Protein AF-A0A7M4A2I0-F1 (afdb_monomer_lite)

Foldseek 3Di:
DLVVCVVVPDPFAEAEDADPVCPPVNVVVVVVRGVYYAYDPPDDDPRNPHDCVVVVVVVVQVVQVVVVHHDDDD

Radius of gyration: 17.89 Å; chains: 1; bounding box: 38×34×44 Å

Sequence (74 aa):
AAEALRSQGAVQVHAACSHGLFTGGAIARLLRYVDGVHATGSLPNARDVISGGPALARGVVEVLAALGLSLNES

pLDDT: mean 92.94, std 6.84, range [55.59, 97.81]

Secondary structure (DSSP, 8-state):
-HHHHHHTT-S--EEEES----TTTHHHHHTTT-SEEEEBTTS-STT--B--HHHHHHHHHHHHHHTT------

Structure (mmCIF, N/CA/C/O backbone):
data_AF-A0A7M4A2I0-F1
#
_entry.id   AF-A0A7M4A2I0-F1
#
loop_
_atom_site.group_PDB
_atom_site.id
_atom_site.type_symbol
_atom_site.label_atom_id
_atom_site.label_alt_id
_atom_site.label_comp_id
_atom_site.label_asym_id
_atom_site.label_entity_id
_atom_site.label_seq_id
_atom_site.pdbx_PDB_ins_code
_atom_site.Cartn_x
_atom_site.Cartn_y
_atom_site.Cartn_z
_atom_site.occupancy
_atom_site.B_iso_or_equiv
_atom_site.auth_seq_id
_atom_site.auth_comp_id
_atom_site.auth_asym_id
_atom_site.auth_atom_id
_atom_site.pdbx_PDB_model_num
ATOM 1 N N . ALA A 1 1 ? -6.303 13.211 9.778 1.00 87.25 1 ALA A N 1
ATOM 2 C CA . ALA A 1 1 ? -6.752 13.016 8.380 1.00 87.25 1 ALA A CA 1
ATOM 3 C C . ALA A 1 1 ? -8.008 12.150 8.317 1.00 87.25 1 ALA A C 1
ATOM 5 O O . ALA A 1 1 ? -9.047 12.670 7.945 1.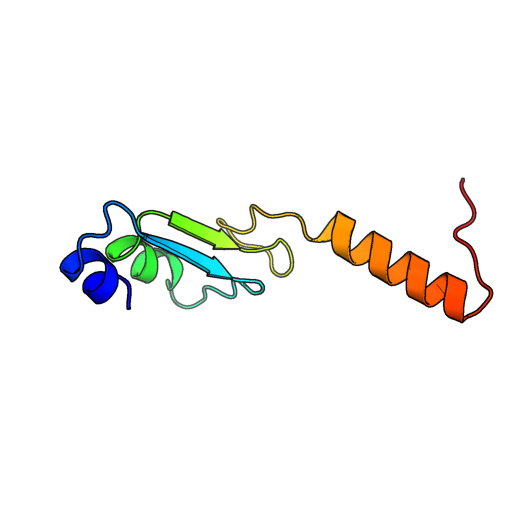00 87.25 1 ALA A O 1
ATOM 6 N N . ALA A 1 2 ? -7.957 10.880 8.738 1.00 95.12 2 ALA A N 1
ATOM 7 C CA . ALA A 1 2 ? -9.118 9.985 8.682 1.00 95.12 2 ALA A CA 1
ATOM 8 C C . ALA A 1 2 ? -10.343 10.486 9.473 1.00 95.12 2 ALA A C 1
ATOM 10 O O . ALA A 1 2 ? -11.451 10.487 8.949 1.00 95.12 2 ALA A O 1
ATOM 11 N N . GLU A 1 3 ? -10.144 11.001 10.690 1.00 94.94 3 GLU A N 1
ATOM 12 C CA . GLU A 1 3 ? -11.234 11.588 11.488 1.00 94.94 3 GLU A CA 1
ATOM 13 C C . GLU A 1 3 ? -11.869 12.808 10.814 1.00 94.94 3 GLU A C 1
ATOM 15 O O . GLU A 1 3 ? -13.083 12.955 10.852 1.00 94.94 3 GLU A O 1
ATOM 20 N N . ALA A 1 4 ? -11.070 13.638 10.135 1.00 97.31 4 ALA A N 1
ATOM 21 C CA . ALA A 1 4 ? -11.579 14.794 9.400 1.00 97.31 4 ALA A CA 1
ATOM 22 C C . ALA A 1 4 ? -12.435 14.374 8.194 1.00 97.31 4 ALA A C 1
ATOM 24 O O . ALA A 1 4 ? -13.466 14.981 7.931 1.00 97.31 4 ALA A O 1
ATOM 25 N N . LEU A 1 5 ? -12.045 13.306 7.487 1.00 96.81 5 LEU A N 1
ATOM 26 C CA . LEU A 1 5 ? -12.866 12.735 6.415 1.00 96.81 5 LEU A CA 1
ATOM 27 C C . LEU A 1 5 ? -14.199 12.214 6.973 1.00 96.81 5 LEU A C 1
ATOM 29 O O . LEU A 1 5 ? -15.255 12.510 6.420 1.00 96.81 5 LEU A O 1
ATOM 33 N N . ARG A 1 6 ? -14.171 11.501 8.109 1.00 95.88 6 ARG A N 1
ATOM 34 C CA . ARG A 1 6 ? -15.393 11.020 8.778 1.00 95.88 6 ARG A CA 1
ATOM 35 C C . ARG A 1 6 ? -16.288 12.165 9.244 1.00 95.88 6 ARG A C 1
ATOM 37 O O . ARG A 1 6 ? -17.490 12.121 9.004 1.00 95.88 6 ARG A O 1
ATOM 44 N N . SER A 1 7 ? -15.726 13.212 9.848 1.00 97.06 7 SER A N 1
ATOM 45 C CA . SER A 1 7 ? -16.507 14.376 10.288 1.00 97.06 7 SER A CA 1
ATOM 46 C C . SER A 1 7 ? -17.131 15.151 9.123 1.00 97.06 7 SER A C 1
ATOM 48 O O . SER A 1 7 ? -18.064 15.916 9.332 1.00 97.06 7 SER A O 1
ATOM 50 N N . GLN A 1 8 ? -16.628 14.956 7.901 1.00 97.62 8 GLN A N 1
ATOM 51 C CA . GLN A 1 8 ? -17.168 15.522 6.660 1.00 97.62 8 GLN A CA 1
ATOM 52 C C . GLN A 1 8 ? -18.150 14.577 5.944 1.00 97.62 8 GLN A C 1
ATOM 54 O O . GLN A 1 8 ? -18.543 14.842 4.812 1.00 97.62 8 GLN A O 1
ATOM 59 N N . GLY A 1 9 ? -18.566 13.485 6.595 1.00 97.62 9 GLY A N 1
ATOM 60 C CA . GLY A 1 9 ? -19.584 12.569 6.078 1.00 97.62 9 GLY A CA 1
ATOM 61 C C . GLY A 1 9 ? -19.041 11.359 5.317 1.00 97.62 9 GLY A C 1
ATOM 62 O O . GLY A 1 9 ? -19.828 10.634 4.711 1.00 97.62 9 GLY A O 1
ATOM 63 N N . ALA A 1 10 ? -17.728 11.100 5.339 1.00 97.44 10 ALA A N 1
ATOM 64 C CA . ALA A 1 1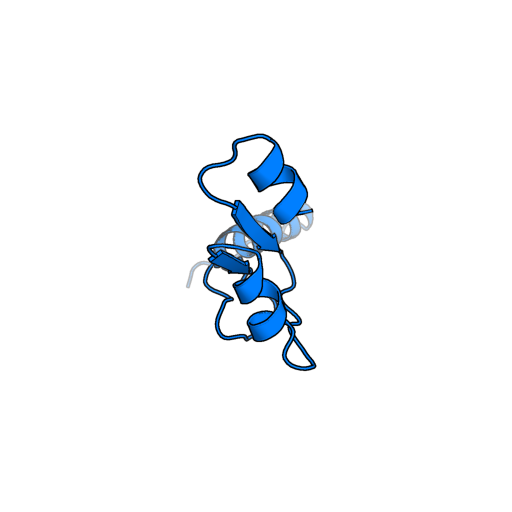0 ? -17.188 9.883 4.736 1.00 97.44 10 ALA A CA 1
ATOM 65 C C . ALA A 1 10 ? -17.698 8.630 5.471 1.00 97.44 10 ALA A C 1
ATOM 67 O O . ALA A 1 10 ? -17.477 8.465 6.672 1.00 97.44 10 ALA A O 1
ATOM 68 N N . VAL A 1 11 ? -18.340 7.727 4.722 1.00 97.75 11 VAL A N 1
ATOM 69 C CA . VAL A 1 11 ? -18.870 6.449 5.233 1.00 97.75 11 VAL A CA 1
ATOM 70 C C . VAL A 1 11 ? -17.738 5.480 5.581 1.00 97.75 11 VAL A C 1
ATOM 72 O O . VAL A 1 11 ? -17.823 4.756 6.570 1.00 97.75 11 VAL A O 1
ATOM 75 N N . GLN A 1 12 ? -16.664 5.492 4.787 1.00 97.81 12 GLN A N 1
ATOM 76 C CA . GLN A 1 12 ? -15.470 4.674 4.982 1.00 97.81 12 GLN A CA 1
ATOM 77 C C . GLN A 1 12 ? -14.216 5.458 4.599 1.00 97.81 12 GLN A C 1
ATOM 79 O O . GLN A 1 12 ? -14.238 6.322 3.720 1.00 97.81 12 GLN A O 1
ATOM 84 N N . VAL A 1 13 ? -13.107 5.136 5.254 1.00 97.75 13 VAL A N 1
ATOM 85 C CA . VAL A 1 13 ? -11.787 5.706 5.010 1.00 97.75 13 VAL A CA 1
ATOM 86 C C . VAL A 1 13 ? -10.781 4.571 4.895 1.00 97.75 13 VAL A C 1
ATOM 88 O O . VAL A 1 13 ? -10.561 3.826 5.844 1.00 97.75 13 VAL A O 1
ATOM 91 N N . HIS A 1 14 ? -10.117 4.483 3.747 1.00 97.12 14 HIS A N 1
ATOM 92 C CA . HIS A 1 14 ? -9.065 3.506 3.484 1.00 97.12 14 HIS A CA 1
ATOM 93 C C . HIS A 1 14 ? -7.742 4.230 3.250 1.00 97.12 14 HIS A C 1
ATOM 95 O O . HIS A 1 14 ? -7.685 5.215 2.513 1.00 97.12 14 HIS A O 1
ATOM 101 N N . ALA A 1 15 ? -6.674 3.742 3.875 1.00 95.88 15 ALA A N 1
ATOM 102 C CA . ALA A 1 15 ? -5.324 4.218 3.621 1.00 95.88 15 ALA A CA 1
ATOM 103 C C . ALA A 1 15 ? -4.640 3.318 2.588 1.00 95.88 15 ALA A C 1
ATOM 105 O O . ALA A 1 15 ? -4.667 2.093 2.709 1.00 95.88 15 ALA A O 1
ATOM 106 N N . ALA A 1 16 ? -3.983 3.928 1.606 1.00 95.75 16 ALA A N 1
ATOM 107 C CA . ALA A 1 16 ? -3.137 3.229 0.650 1.00 95.75 16 ALA A CA 1
ATOM 108 C C . ALA A 1 16 ? -1.744 3.866 0.609 1.00 95.75 16 ALA A C 1
ATOM 110 O O . ALA A 1 16 ? -1.620 5.088 0.704 1.00 95.75 16 ALA A O 1
ATOM 111 N N . CYS A 1 17 ? -0.695 3.057 0.471 1.00 94.88 17 CYS A N 1
ATOM 112 C CA . CYS A 1 17 ? 0.670 3.554 0.301 1.00 94.88 17 CYS A CA 1
ATOM 113 C C . CYS A 1 17 ? 1.513 2.634 -0.590 1.00 94.88 17 CYS A C 1
ATOM 115 O O . CYS A 1 17 ? 1.253 1.442 -0.707 1.00 94.88 17 CYS A O 1
ATOM 117 N N . SER A 1 18 ? 2.563 3.176 -1.206 1.00 93.88 18 SER A N 1
ATOM 118 C CA . SER A 1 18 ? 3.528 2.351 -1.943 1.00 93.88 18 SER A CA 1
ATOM 119 C C . SER A 1 18 ? 4.411 1.558 -0.978 1.00 93.88 18 SER A C 1
ATOM 121 O O . SER A 1 18 ? 4.531 0.345 -1.081 1.00 93.88 18 SER A O 1
ATOM 123 N N . HIS A 1 19 ? 4.998 2.233 0.012 1.00 92.56 19 HIS A N 1
ATOM 124 C CA . HIS A 1 19 ? 5.993 1.640 0.905 1.00 92.56 19 HIS A CA 1
ATOM 125 C C . HIS A 1 19 ? 5.432 1.466 2.317 1.00 92.56 19 HIS A C 1
ATOM 127 O O . HIS A 1 19 ? 5.525 2.354 3.167 1.00 92.56 19 HIS A O 1
ATOM 133 N N . GLY A 1 20 ? 4.835 0.302 2.568 1.00 92.19 20 GLY A N 1
ATOM 134 C CA . GLY A 1 20 ? 4.264 -0.072 3.861 1.00 92.19 20 GLY A CA 1
ATOM 135 C C . GLY A 1 20 ? 5.311 -0.462 4.907 1.00 92.19 20 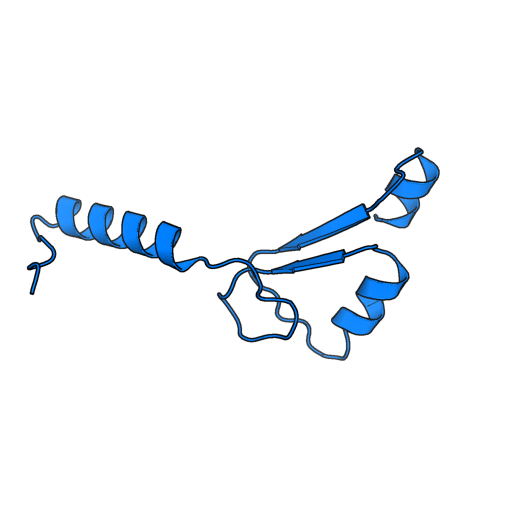GLY A C 1
ATOM 136 O O . GLY A 1 20 ? 5.339 -1.609 5.333 1.00 92.19 20 GLY A O 1
ATOM 137 N N . LEU A 1 21 ? 6.176 0.468 5.335 1.00 95.44 21 LEU A N 1
ATOM 138 C CA . LEU A 1 21 ? 7.252 0.169 6.299 1.00 95.44 21 LEU A CA 1
ATOM 139 C C . LEU A 1 21 ? 6.718 -0.358 7.645 1.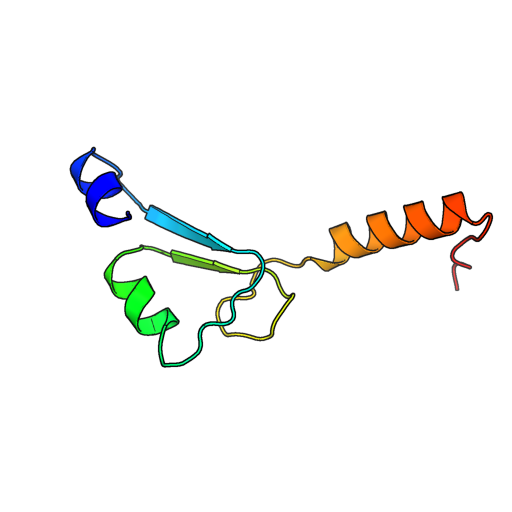00 95.44 21 LEU A C 1
ATOM 141 O O . LEU A 1 21 ? 7.295 -1.260 8.237 1.00 95.44 21 LEU A O 1
ATOM 145 N N . PHE A 1 22 ? 5.617 0.223 8.124 1.00 93.25 22 PHE A N 1
ATOM 146 C CA . PHE A 1 22 ? 4.790 -0.261 9.238 1.00 93.25 22 PHE A CA 1
ATOM 147 C C . PHE A 1 22 ? 5.494 -0.741 10.529 1.00 93.25 22 PHE A C 1
ATOM 149 O O . PHE A 1 22 ? 4.941 -1.541 11.288 1.00 93.25 22 PHE A O 1
ATOM 156 N N . THR A 1 23 ? 6.671 -0.207 10.842 1.00 93.69 23 THR A N 1
ATOM 157 C CA . THR A 1 23 ? 7.425 -0.534 12.059 1.00 93.69 23 THR A CA 1
ATOM 158 C C . THR A 1 23 ? 6.757 0.015 13.328 1.00 93.69 23 THR A C 1
ATOM 160 O O . THR A 1 23 ? 5.836 0.833 13.276 1.00 93.69 23 THR A O 1
ATOM 163 N N . GLY A 1 24 ? 7.189 -0.462 14.503 1.00 94.00 24 GLY A N 1
ATOM 164 C CA . GLY A 1 24 ? 6.738 0.076 15.796 1.00 94.00 24 GLY A CA 1
ATOM 165 C C . GLY A 1 24 ? 5.227 -0.036 16.037 1.00 94.00 24 GLY A C 1
ATOM 166 O O . GLY A 1 24 ? 4.623 0.856 16.630 1.00 94.00 24 GLY A O 1
ATOM 167 N N . GLY A 1 25 ? 4.588 -1.090 15.517 1.00 93.50 25 GLY A N 1
ATOM 168 C CA . GLY A 1 25 ? 3.143 -1.295 15.652 1.00 93.50 25 GLY A CA 1
ATOM 169 C C . GLY A 1 25 ? 2.290 -0.295 14.863 1.00 93.50 25 GLY A C 1
ATOM 170 O O . GLY A 1 25 ? 1.111 -0.111 15.178 1.00 93.50 25 GLY A O 1
ATOM 171 N N . ALA A 1 26 ? 2.848 0.364 13.842 1.00 93.94 26 ALA A N 1
ATOM 172 C CA . ALA A 1 26 ? 2.139 1.378 13.064 1.00 93.94 26 ALA A CA 1
ATOM 173 C C . ALA A 1 26 ? 0.837 0.862 12.424 1.00 93.94 26 ALA A C 1
ATOM 175 O O . ALA A 1 26 ? -0.151 1.592 12.444 1.00 93.94 26 ALA A O 1
ATOM 176 N N . ILE A 1 27 ? 0.775 -0.392 11.947 1.00 94.25 27 ILE A N 1
ATOM 177 C CA . ILE A 1 27 ? -0.482 -0.988 11.438 1.00 94.25 27 ILE A CA 1
ATOM 178 C C . ILE A 1 27 ? -1.577 -0.968 12.507 1.00 94.25 27 ILE A C 1
ATOM 180 O O . ILE A 1 27 ? -2.680 -0.496 12.244 1.00 94.25 27 ILE A O 1
ATOM 184 N N . ALA A 1 28 ? -1.277 -1.433 13.723 1.00 93.94 28 ALA A N 1
ATOM 185 C CA . ALA A 1 28 ? -2.256 -1.472 14.809 1.00 93.94 28 ALA A CA 1
ATOM 186 C C . ALA A 1 28 ? -2.735 -0.066 15.194 1.00 93.94 28 ALA A C 1
ATOM 188 O O . ALA A 1 28 ? -3.884 0.120 15.585 1.00 93.94 28 ALA A O 1
ATOM 189 N N . ARG A 1 29 ? -1.865 0.942 15.063 1.00 94.00 29 ARG A N 1
ATOM 190 C CA . ARG A 1 29 ? -2.239 2.345 15.264 1.00 94.00 29 ARG A CA 1
ATOM 191 C C . ARG A 1 29 ? -3.142 2.865 14.149 1.00 94.00 29 ARG A C 1
ATOM 193 O O . ARG A 1 29 ? -4.112 3.545 14.456 1.00 94.00 29 ARG A O 1
ATOM 200 N N . LEU A 1 30 ? -2.835 2.554 12.889 1.00 94.50 30 LEU A N 1
ATOM 201 C CA . LEU A 1 30 ? -3.612 2.991 11.725 1.00 94.50 30 LEU A CA 1
ATOM 202 C C . LEU A 1 30 ? -5.026 2.407 11.741 1.00 94.50 30 LEU A C 1
ATOM 204 O O . LEU A 1 30 ? -5.986 3.159 11.596 1.00 94.50 30 LEU A O 1
ATOM 208 N N . LEU A 1 31 ? -5.161 1.106 12.007 1.00 94.75 31 LEU A N 1
ATOM 209 C CA . LEU A 1 31 ? -6.448 0.397 12.029 1.00 94.75 31 LEU A CA 1
ATOM 210 C C . LEU A 1 31 ? -7.441 0.914 13.088 1.00 94.75 31 LEU A C 1
ATOM 212 O O . LEU A 1 31 ? -8.605 0.539 13.055 1.00 94.75 31 LEU A O 1
ATOM 216 N N . ARG A 1 32 ? -7.019 1.788 14.013 1.00 95.38 32 ARG A N 1
ATOM 217 C CA . ARG A 1 32 ? -7.944 2.482 14.928 1.00 95.38 32 ARG A CA 1
ATOM 218 C C . ARG A 1 32 ? -8.712 3.630 14.276 1.00 95.38 32 ARG A C 1
ATOM 220 O O . ARG A 1 32 ? -9.713 4.061 14.831 1.00 95.38 32 ARG A O 1
ATOM 227 N N . TYR A 1 33 ? -8.233 4.146 13.146 1.00 94.69 33 TYR A N 1
ATOM 228 C CA . TYR A 1 33 ? -8.777 5.352 12.514 1.00 94.69 33 TYR A CA 1
ATOM 229 C C . TYR A 1 33 ? -9.288 5.116 11.088 1.00 94.69 33 TYR A C 1
ATOM 231 O O . TYR A 1 33 ? -10.069 5.925 10.586 1.00 94.69 33 TYR A O 1
ATOM 239 N N . VAL A 1 34 ? -8.850 4.040 10.428 1.00 97.12 34 VAL A N 1
ATOM 240 C CA . VAL A 1 34 ? -9.225 3.693 9.048 1.00 97.12 34 VAL A CA 1
ATOM 241 C C . VAL A 1 34 ? -9.829 2.295 8.984 1.00 97.12 34 VAL A C 1
ATOM 243 O O . VAL A 1 34 ? -9.459 1.421 9.763 1.00 97.12 34 VAL A O 1
ATOM 246 N N . ASP A 1 35 ? -10.724 2.082 8.026 1.00 97.25 35 ASP A N 1
ATOM 247 C CA . ASP A 1 35 ? -11.410 0.807 7.790 1.00 97.25 35 ASP A CA 1
ATOM 248 C C . ASP A 1 35 ? -10.506 -0.208 7.072 1.00 97.25 35 ASP A C 1
ATOM 250 O O . ASP A 1 35 ? -10.707 -1.418 7.163 1.00 97.25 35 ASP A O 1
ATOM 254 N N . GLY A 1 36 ? -9.471 0.274 6.379 1.00 95.38 36 GLY A N 1
ATOM 255 C CA . GLY A 1 36 ? -8.513 -0.571 5.680 1.00 95.38 36 GLY A CA 1
ATOM 256 C C . GLY A 1 36 ? -7.170 0.106 5.450 1.00 95.38 36 GLY A C 1
ATOM 257 O O . GLY A 1 36 ? -7.074 1.330 5.348 1.00 95.38 36 GLY A O 1
ATOM 258 N N . VAL A 1 37 ? -6.127 -0.718 5.358 1.00 96.62 37 VAL A N 1
ATOM 259 C CA . VAL A 1 37 ? -4.772 -0.313 4.974 1.00 96.62 37 VAL A CA 1
ATOM 260 C C . VAL A 1 37 ? -4.299 -1.239 3.861 1.00 96.62 37 VAL A C 1
ATOM 262 O O . VAL A 1 37 ? -4.329 -2.459 4.030 1.00 96.62 37 VAL A O 1
ATOM 265 N N . HIS A 1 38 ? -3.850 -0.658 2.753 1.00 95.62 38 HIS A N 1
ATOM 266 C CA . HIS A 1 38 ? -3.386 -1.372 1.566 1.00 95.62 38 HIS A CA 1
ATOM 267 C C . HIS A 1 38 ? -1.998 -0.860 1.176 1.00 95.62 38 HIS A C 1
ATOM 269 O O . HIS A 1 38 ? -1.785 0.348 1.078 1.00 95.62 38 HIS A O 1
ATOM 275 N N . ALA A 1 39 ? -1.049 -1.758 0.951 1.00 95.62 39 ALA A N 1
ATOM 276 C CA . ALA A 1 39 ? 0.291 -1.408 0.505 1.00 95.62 39 ALA A CA 1
ATOM 277 C C . ALA A 1 39 ? 0.692 -2.214 -0.729 1.00 95.62 39 ALA A C 1
ATOM 279 O O . ALA A 1 39 ? 0.146 -3.294 -0.974 1.00 95.62 39 ALA A O 1
ATOM 280 N N . THR A 1 40 ? 1.652 -1.701 -1.502 1.00 95.00 40 THR A N 1
ATOM 281 C CA . THR A 1 40 ? 2.276 -2.522 -2.543 1.00 95.00 40 THR A CA 1
ATOM 282 C C . THR A 1 40 ? 3.300 -3.489 -1.954 1.00 95.00 40 THR A C 1
ATOM 284 O O . THR A 1 40 ? 3.887 -3.225 -0.903 1.00 95.00 40 THR A O 1
ATOM 287 N N . GLY A 1 41 ? 3.563 -4.581 -2.674 1.00 88.38 41 GLY A N 1
ATOM 288 C CA . GLY A 1 41 ? 4.596 -5.588 -2.382 1.00 88.38 41 GLY A CA 1
ATOM 289 C C . GLY A 1 41 ? 6.050 -5.106 -2.436 1.00 88.38 41 GLY A C 1
ATOM 290 O O . GLY A 1 41 ? 6.942 -5.916 -2.654 1.00 88.38 41 GLY A O 1
ATOM 291 N N . SER A 1 42 ? 6.313 -3.803 -2.298 1.00 88.06 42 SER A N 1
ATOM 292 C CA . SER A 1 42 ? 7.676 -3.250 -2.316 1.00 88.06 42 SER A CA 1
ATOM 293 C C . SER A 1 42 ? 8.470 -3.547 -1.036 1.00 88.06 42 SER A C 1
ATOM 295 O O . SER A 1 42 ? 9.696 -3.596 -1.076 1.00 88.06 42 SER A O 1
ATOM 297 N N . LEU A 1 43 ? 7.775 -3.757 0.088 1.00 90.00 43 LEU A N 1
ATOM 298 C CA . LEU A 1 43 ? 8.328 -4.190 1.372 1.00 90.00 43 LEU A CA 1
ATOM 299 C C . LEU A 1 43 ? 7.404 -5.261 1.976 1.00 90.00 43 LEU A C 1
ATOM 301 O O . LEU A 1 43 ? 6.213 -4.974 2.116 1.00 90.00 43 LEU A O 1
ATOM 305 N N . PRO A 1 44 ? 7.914 -6.441 2.380 1.00 86.12 44 PRO A N 1
ATOM 306 C CA . PRO A 1 44 ? 7.079 -7.503 2.939 1.00 86.12 44 PRO A CA 1
ATOM 307 C C . PRO A 1 44 ? 6.362 -7.069 4.222 1.00 86.12 44 PRO A C 1
ATOM 309 O O . PRO A 1 44 ? 7.012 -6.627 5.174 1.00 86.12 44 PRO A O 1
ATOM 312 N N . ASN A 1 45 ? 5.034 -7.192 4.272 1.00 86.94 45 ASN A N 1
ATOM 313 C CA . ASN A 1 45 ? 4.236 -6.920 5.476 1.00 86.94 45 ASN A CA 1
ATOM 314 C C . ASN A 1 45 ? 2.810 -7.491 5.356 1.00 86.94 45 ASN A C 1
ATOM 316 O O . ASN A 1 45 ? 2.341 -7.775 4.273 1.00 86.94 45 ASN A O 1
ATOM 320 N N . ALA A 1 46 ? 2.044 -7.577 6.448 1.00 84.12 46 ALA A N 1
ATOM 321 C CA . ALA A 1 46 ? 0.691 -8.165 6.427 1.00 84.12 46 ALA A CA 1
ATOM 322 C C . ALA A 1 46 ? -0.369 -7.413 5.579 1.00 84.12 46 ALA A C 1
ATOM 324 O O . ALA A 1 46 ? -1.534 -7.815 5.554 1.00 84.12 46 ALA A O 1
ATOM 325 N N . ARG A 1 47 ? -0.022 -6.278 4.962 1.00 89.75 47 ARG A N 1
ATOM 326 C CA . ARG A 1 47 ? -0.914 -5.422 4.165 1.00 89.75 47 ARG A CA 1
ATOM 327 C C . ARG A 1 47 ? -0.388 -5.176 2.749 1.00 89.75 47 ARG A C 1
ATOM 329 O O . ARG A 1 47 ? -0.979 -4.367 2.036 1.00 89.75 47 ARG A O 1
ATOM 336 N N . ASP A 1 48 ? 0.657 -5.879 2.323 1.00 86.69 48 ASP A N 1
ATOM 337 C CA . ASP A 1 48 ? 1.299 -5.783 1.005 1.00 86.69 48 ASP A CA 1
ATOM 338 C C . ASP A 1 48 ? 0.508 -6.446 -0.144 1.00 86.69 48 ASP A C 1
ATOM 340 O O . ASP A 1 48 ? 1.050 -7.088 -1.039 1.00 86.69 48 ASP A O 1
ATOM 344 N N . VAL A 1 49 ? -0.810 -6.258 -0.146 1.00 89.81 49 VAL A N 1
ATOM 345 C CA . VAL A 1 49 ? -1.760 -6.995 -0.994 1.00 89.81 49 VAL A CA 1
ATOM 346 C C . VAL A 1 49 ? -1.821 -6.518 -2.449 1.00 89.81 49 VAL A C 1
ATOM 348 O O . VAL A 1 49 ? -2.545 -7.102 -3.254 1.00 89.81 49 VAL A O 1
ATOM 351 N N . ILE A 1 50 ? -1.095 -5.454 -2.808 1.00 92.88 50 ILE A N 1
ATOM 352 C CA . ILE A 1 50 ? -1.078 -4.904 -4.169 1.00 92.88 50 ILE A CA 1
ATOM 353 C C . ILE A 1 50 ? 0.241 -5.265 -4.863 1.00 92.88 50 ILE A C 1
ATOM 355 O O . ILE A 1 50 ? 1.311 -4.756 -4.523 1.00 92.88 50 ILE A O 1
ATOM 359 N N . SER A 1 51 ? 0.185 -6.123 -5.883 1.00 93.25 51 SER A N 1
ATOM 360 C CA . SER A 1 51 ? 1.385 -6.487 -6.645 1.00 93.25 51 SER A CA 1
ATOM 361 C C . SER A 1 51 ? 1.885 -5.320 -7.501 1.00 93.25 51 SER A C 1
ATOM 363 O O . SER A 1 51 ? 1.180 -4.827 -8.381 1.00 93.25 51 SER A O 1
ATOM 365 N N . GLY A 1 52 ? 3.136 -4.910 -7.274 1.00 91.81 52 GLY A N 1
ATOM 366 C CA . GLY A 1 52 ? 3.853 -3.963 -8.136 1.00 91.81 52 GLY A CA 1
ATOM 367 C C . GLY A 1 52 ? 4.495 -4.617 -9.364 1.00 91.81 52 GLY A C 1
ATOM 368 O O . GLY A 1 52 ? 4.918 -3.909 -10.276 1.00 91.81 52 GLY A O 1
ATOM 369 N N . GLY A 1 53 ? 4.544 -5.954 -9.412 1.00 93.38 53 GLY A N 1
ATOM 370 C CA . GLY A 1 53 ? 5.231 -6.730 -10.449 1.00 93.38 53 GLY A CA 1
ATOM 371 C C . GLY A 1 53 ? 4.853 -6.332 -11.879 1.00 93.38 53 GLY A C 1
ATOM 372 O O . GLY A 1 53 ? 5.754 -6.037 -12.659 1.00 93.38 53 GLY A O 1
ATOM 373 N N . PRO A 1 54 ? 3.558 -6.216 -12.233 1.00 94.88 54 PRO A N 1
ATOM 374 C CA . PRO A 1 54 ? 3.160 -5.809 -13.580 1.00 94.88 54 PRO A CA 1
ATOM 375 C C . PRO A 1 54 ? 3.642 -4.406 -13.969 1.00 94.88 54 PRO A C 1
ATOM 377 O O . PRO A 1 54 ? 3.968 -4.168 -15.128 1.00 94.88 54 PRO A O 1
ATOM 380 N N . ALA A 1 55 ? 3.680 -3.463 -13.021 1.00 94.50 55 ALA A N 1
ATOM 381 C CA . ALA A 1 55 ? 4.174 -2.112 -13.282 1.00 94.50 55 ALA A CA 1
ATOM 382 C C . ALA A 1 55 ? 5.697 -2.097 -13.462 1.00 94.50 55 ALA A C 1
ATOM 384 O O . ALA A 1 55 ? 6.194 -1.457 -14.385 1.00 94.50 55 ALA A O 1
ATOM 385 N N . LEU A 1 56 ? 6.416 -2.856 -12.631 1.00 94.31 56 LEU A N 1
ATOM 386 C CA . LEU A 1 56 ? 7.862 -3.033 -12.754 1.00 94.31 56 LEU A CA 1
ATOM 387 C C . LEU A 1 56 ? 8.235 -3.711 -14.076 1.00 94.31 56 LEU A C 1
ATOM 389 O O . LEU A 1 56 ? 9.140 -3.241 -14.753 1.00 94.31 56 LEU A O 1
ATOM 393 N N . ALA A 1 57 ? 7.512 -4.759 -14.478 1.00 96.12 57 ALA A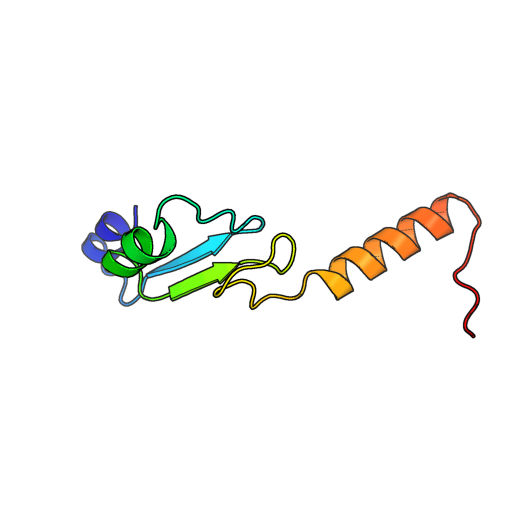 N 1
ATOM 394 C CA . ALA A 1 57 ? 7.753 -5.468 -15.732 1.00 96.12 57 ALA A CA 1
ATOM 395 C C . ALA A 1 57 ? 7.637 -4.536 -16.945 1.00 96.12 57 ALA A C 1
ATOM 397 O O . ALA A 1 57 ? 8.528 -4.527 -17.790 1.00 96.12 57 ALA A O 1
ATOM 398 N N . ARG A 1 58 ? 6.592 -3.694 -16.994 1.00 96.31 58 ARG A N 1
ATOM 399 C CA . ARG A 1 58 ? 6.457 -2.673 -18.047 1.00 96.31 58 ARG A CA 1
ATOM 400 C C . ARG A 1 58 ? 7.646 -1.714 -18.065 1.00 96.31 58 ARG A C 1
ATOM 402 O O . ARG A 1 58 ? 8.239 -1.520 -19.119 1.00 96.31 58 ARG A O 1
ATOM 409 N N . GLY A 1 59 ? 8.033 -1.182 -16.903 1.00 96.06 59 GLY A N 1
ATOM 410 C CA . GLY A 1 59 ? 9.178 -0.273 -16.803 1.00 96.06 59 GLY A CA 1
ATOM 411 C C . GLY A 1 59 ? 10.499 -0.918 -17.236 1.00 96.06 59 GLY A C 1
ATOM 412 O O . GLY A 1 59 ? 11.296 -0.288 -17.923 1.00 96.06 59 GLY A O 1
ATOM 413 N N . VAL A 1 60 ? 10.725 -2.192 -16.897 1.00 97.00 60 VAL A N 1
ATOM 414 C CA . VAL A 1 60 ? 11.906 -2.942 -17.355 1.00 97.00 60 VAL A CA 1
ATOM 415 C C . VAL A 1 60 ? 11.897 -3.102 -18.875 1.00 97.00 60 VAL A C 1
ATOM 417 O O . VAL A 1 60 ? 12.922 -2.858 -19.506 1.00 97.00 60 VAL A O 1
ATOM 420 N N . VAL A 1 61 ? 10.758 -3.459 -19.476 1.00 96.69 61 VAL A N 1
ATOM 421 C CA . VAL A 1 61 ? 10.625 -3.582 -20.939 1.00 96.69 61 VAL A CA 1
ATOM 422 C C . VAL A 1 61 ? 10.918 -2.254 -21.640 1.00 96.69 61 VAL A C 1
ATOM 424 O O . VAL A 1 61 ? 11.661 -2.238 -22.619 1.00 96.69 61 VAL A O 1
ATOM 427 N N . GLU A 1 62 ? 10.393 -1.140 -21.126 1.00 97.50 62 GLU A N 1
ATOM 428 C CA . GLU A 1 62 ? 10.650 0.201 -21.670 1.00 97.50 62 GLU A CA 1
ATOM 429 C C . GLU A 1 62 ? 12.141 0.568 -21.618 1.00 97.50 62 GLU A C 1
ATOM 431 O O . GLU A 1 62 ? 12.697 1.047 -22.608 1.00 97.50 62 GLU A O 1
ATOM 436 N N . VAL A 1 63 ? 12.809 0.296 -20.491 1.00 97.69 63 VAL A N 1
ATOM 437 C CA . VAL A 1 63 ? 14.252 0.543 -20.335 1.00 97.69 63 VAL A CA 1
ATOM 438 C C . VAL A 1 63 ? 15.070 -0.327 -21.288 1.00 97.69 63 VAL A C 1
ATOM 440 O O . VAL A 1 63 ? 15.995 0.174 -21.924 1.00 97.69 63 VAL A O 1
ATOM 443 N N . LEU A 1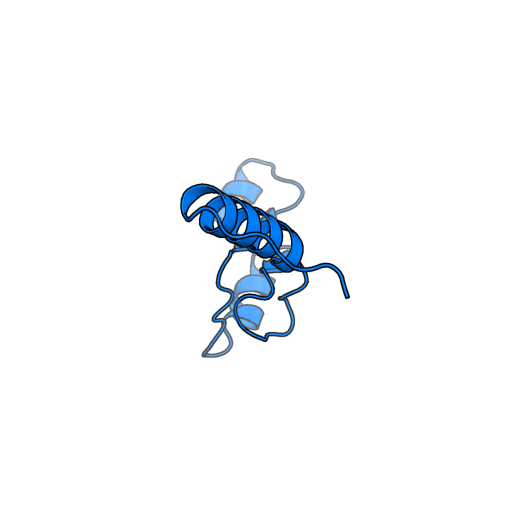 64 ? 14.734 -1.611 -21.429 1.00 97.25 64 LEU A N 1
ATOM 444 C CA . LEU A 1 64 ? 15.427 -2.508 -22.356 1.00 97.25 64 LEU A CA 1
ATOM 445 C C . LEU A 1 64 ? 15.274 -2.038 -23.806 1.00 97.25 64 LEU A C 1
ATOM 447 O O . LEU A 1 64 ? 16.277 -1.936 -24.511 1.00 97.25 64 LEU A O 1
ATOM 451 N N . ALA A 1 65 ? 14.061 -1.667 -24.219 1.00 95.81 65 ALA A N 1
ATOM 452 C CA . ALA A 1 65 ? 13.802 -1.148 -25.559 1.00 95.81 65 ALA A CA 1
ATOM 453 C C . ALA A 1 65 ? 14.602 0.135 -25.844 1.00 95.81 65 ALA A C 1
ATOM 455 O O . ALA A 1 65 ? 15.205 0.258 -26.910 1.00 95.81 65 ALA A O 1
ATOM 456 N N . ALA A 1 66 ? 14.678 1.060 -24.878 1.00 96.50 66 ALA A N 1
ATOM 457 C CA . ALA A 1 66 ? 15.478 2.282 -24.994 1.00 96.50 66 ALA A CA 1
ATOM 458 C C . ALA A 1 66 ? 16.988 2.009 -25.130 1.00 96.50 66 ALA A C 1
ATOM 460 O O . ALA A 1 66 ? 17.714 2.817 -25.709 1.00 96.50 66 ALA A O 1
ATOM 461 N N . LEU A 1 67 ? 17.457 0.866 -24.625 1.00 97.19 67 LEU A N 1
ATOM 462 C CA . LEU A 1 67 ? 18.839 0.399 -24.744 1.00 97.19 67 LEU A CA 1
ATOM 463 C C . LEU A 1 67 ? 19.079 -0.490 -25.980 1.00 97.19 67 LEU A C 1
ATOM 465 O O . LEU A 1 67 ? 20.197 -0.965 -26.169 1.00 97.19 67 LEU A O 1
ATOM 469 N N . GLY A 1 68 ? 18.062 -0.736 -26.816 1.00 95.75 68 GLY A N 1
ATOM 470 C CA . GLY A 1 68 ? 18.159 -1.646 -27.965 1.00 95.75 68 GLY A CA 1
ATOM 471 C C . GLY A 1 68 ? 18.243 -3.129 -27.579 1.00 95.75 68 GLY A C 1
ATOM 472 O O . GLY A 1 68 ? 18.700 -3.949 -28.373 1.00 95.75 68 GLY A O 1
ATOM 473 N N . LEU A 1 69 ? 17.827 -3.473 -26.360 1.00 94.81 69 LEU A N 1
ATOM 474 C CA . LEU A 1 69 ? 17.780 -4.834 -25.831 1.00 94.81 69 LEU A CA 1
ATOM 475 C C . LEU A 1 69 ? 16.337 -5.364 -25.865 1.00 94.81 69 LEU A C 1
ATOM 477 O O . LEU A 1 69 ? 15.375 -4.598 -25.836 1.00 94.81 69 LEU A O 1
ATOM 481 N N . SER A 1 70 ? 16.176 -6.687 -25.881 1.00 88.81 70 SER A N 1
ATOM 482 C CA . SER A 1 70 ? 14.868 -7.341 -25.741 1.00 88.81 70 SER A CA 1
ATOM 483 C C . SER A 1 70 ? 14.943 -8.466 -24.713 1.00 88.81 70 SER A C 1
ATOM 485 O O . SER A 1 70 ? 16.012 -9.041 -24.498 1.00 88.81 70 SER A O 1
ATOM 487 N N . LEU A 1 71 ? 13.821 -8.753 -24.048 1.00 81.12 71 LEU A N 1
ATOM 488 C CA . LEU A 1 71 ? 13.706 -9.955 -23.230 1.00 81.12 71 LEU A CA 1
ATOM 489 C C . LEU A 1 71 ? 13.640 -11.144 -24.191 1.00 81.12 71 LEU A C 1
ATOM 491 O O . LEU A 1 71 ? 12.700 -11.246 -24.974 1.00 81.12 71 LEU A O 1
ATOM 495 N N . ASN A 1 72 ? 14.644 -12.018 -24.152 1.00 77.94 72 ASN A N 1
ATOM 496 C CA . ASN A 1 72 ? 14.558 -13.293 -24.852 1.00 77.94 72 ASN A CA 1
ATOM 497 C C . ASN A 1 72 ? 13.450 -14.109 -24.181 1.00 77.94 72 ASN A C 1
ATOM 499 O O . ASN A 1 72 ? 13.587 -14.491 -23.017 1.00 77.94 72 ASN A O 1
ATOM 503 N N . GLU A 1 73 ? 12.355 -14.354 -24.894 1.00 63.81 73 GLU A N 1
ATOM 504 C CA . GLU A 1 73 ? 11.335 -15.293 -24.433 1.00 63.81 73 GLU A CA 1
ATOM 505 C C . GLU A 1 73 ? 11.963 -16.694 -24.427 1.00 63.81 73 GLU A C 1
ATOM 507 O O . GLU A 1 73 ? 12.533 -17.131 -25.429 1.00 63.81 73 GLU A O 1
ATOM 512 N N . SER A 1 74 ? 11.965 -17.336 -23.255 1.00 55.59 74 SER A N 1
ATOM 513 C CA . SER A 1 74 ? 12.446 -18.711 -23.051 1.00 55.59 74 SER A CA 1
ATOM 514 C C . SER A 1 74 ? 11.293 -19.690 -23.181 1.00 55.59 74 SER A C 1
ATOM 516 O O . SER A 1 74 ? 10.224 -19.375 -22.611 1.00 55.59 74 SER A O 1
#